Protein AF-A0A9C8GNF5-F1 (afdb_monomer_lite)

Secondary structure (DSSP, 8-state):
--HHHHHHTTS-SSHHHHHHHHHHHHHHHS-SSSHHHHHHHHHHHHHHTS---HHHHHHHHHHHHHHHHHHHHHHHHHHHHHHHHHHHHHHHHHHHHTT-HHHHHHHHHHHHHHHHHHT-HHHHHHHHHHHHHHHHHHT-HHHHHHHHHHHHHHHHHHHHHH-----

Sequence (167 aa):
MDALDAATDRLAGTERLWHVRRLAWLKGAYGQTEEAYTLLEEGLLAISEAPAPPGEAQQAAAQQAAAQQAAAQQAAAQQAAKIESSLRYELANLCVTRGDLDRALALLKESLQGSEQIGDIEGKAASLHQMAQVYLTRGELDRTLALYQESLQLKEQIGCTRWPIPT

Foldseek 3Di:
DDPVVVVLVPDDDDVNVVVVVVVVVVCVVDPDDDVVVVVVVVVVVVVVPDPDDVVVVVVVVVVVVVVVVVVVVVVVVLVVLLVQLVVLQVVLVVCVVVVVLVSSLVSLVSSLVSCVVSVNLLSNLSSLQVNLVSCVVVVVNVSSVVSNVVSVVSVVVVVVVPDDPDD

pLDDT: mean 73.42, std 18.39, range [39.56, 94.25]

Structure (mmCIF, N/CA/C/O backbone):
data_AF-A0A9C8GNF5-F1
#
_entry.id   AF-A0A9C8GNF5-F1
#
loop_
_atom_site.group_PDB
_atom_site.id
_atom_site.type_symbol
_atom_site.label_atom_id
_atom_site.label_alt_id
_atom_site.label_comp_id
_atom_site.label_asym_id
_atom_site.label_entity_id
_atom_site.label_seq_id
_atom_site.pdbx_PDB_ins_code
_atom_site.Cartn_x
_atom_site.Cartn_y
_atom_site.Cartn_z
_atom_site.occupancy
_atom_site.B_iso_or_equiv
_atom_site.auth_seq_id
_atom_site.auth_comp_id
_atom_site.auth_asym_id
_atom_site.auth_atom_id
_atom_site.pdbx_PDB_model_num
ATOM 1 N N . MET A 1 1 ? -61.495 16.704 51.163 1.00 40.09 1 MET A N 1
ATOM 2 C CA . MET A 1 1 ? -61.293 16.619 49.697 1.00 40.09 1 MET A CA 1
ATOM 3 C C . MET A 1 1 ? -60.068 17.456 49.444 1.00 40.09 1 MET A C 1
ATOM 5 O O . MET A 1 1 ? -60.150 18.677 49.356 1.00 40.09 1 MET A O 1
ATOM 9 N N . ASP A 1 2 ? -58.938 16.786 49.608 1.00 41.38 2 ASP A N 1
ATOM 10 C CA . ASP A 1 2 ? -57.741 17.373 50.190 1.00 41.38 2 ASP A CA 1
ATOM 11 C C . ASP A 1 2 ? -56.782 17.805 49.086 1.00 41.38 2 ASP A C 1
ATOM 13 O O . ASP A 1 2 ? -56.692 17.172 48.035 1.00 41.38 2 ASP A O 1
ATOM 17 N N . ALA A 1 3 ? -56.041 18.884 49.339 1.00 40.03 3 ALA A N 1
ATOM 18 C CA . ALA A 1 3 ? -55.082 19.489 48.411 1.00 40.03 3 ALA A CA 1
ATOM 19 C C . ALA A 1 3 ? -53.978 18.522 47.912 1.00 40.03 3 ALA A C 1
ATOM 21 O O . ALA A 1 3 ? -53.236 18.853 46.988 1.00 40.03 3 ALA A O 1
ATOM 22 N N . LEU A 1 4 ? -53.897 17.321 48.493 1.00 39.56 4 LEU A N 1
ATOM 23 C CA . LEU A 1 4 ? -52.951 16.256 48.175 1.00 39.56 4 LEU A CA 1
ATOM 24 C C . LEU A 1 4 ? -53.283 15.503 46.868 1.00 39.56 4 LEU A C 1
ATOM 26 O O . LEU A 1 4 ? -52.368 15.111 46.137 1.00 39.56 4 LEU A O 1
ATOM 30 N N . ASP A 1 5 ? -54.569 15.346 46.534 1.00 44.50 5 ASP A N 1
ATOM 31 C CA . ASP A 1 5 ? -54.996 14.619 45.323 1.00 44.50 5 ASP A CA 1
ATOM 32 C C . ASP A 1 5 ? -54.687 15.420 44.042 1.00 44.50 5 ASP A C 1
ATOM 34 O O . ASP A 1 5 ? -54.356 14.859 43.002 1.00 44.50 5 ASP A O 1
ATOM 38 N N . ALA A 1 6 ? -54.681 16.756 44.123 1.00 47.22 6 ALA A N 1
ATOM 39 C CA . ALA A 1 6 ? -54.372 17.626 42.985 1.00 47.22 6 ALA A CA 1
ATOM 40 C C . ALA A 1 6 ? -52.865 17.708 42.656 1.00 47.22 6 ALA A C 1
ATOM 42 O O . ALA A 1 6 ? -52.494 17.981 41.512 1.00 47.22 6 ALA A O 1
ATOM 43 N N . ALA A 1 7 ? -51.988 17.492 43.643 1.00 42.88 7 ALA A N 1
ATOM 44 C CA . ALA A 1 7 ? -50.535 17.568 43.462 1.00 42.88 7 ALA A CA 1
ATOM 45 C C . ALA A 1 7 ? -49.947 16.267 42.888 1.00 42.88 7 ALA A C 1
ATOM 47 O O . ALA A 1 7 ? -49.006 16.294 42.094 1.00 42.88 7 ALA A O 1
ATOM 48 N N . THR A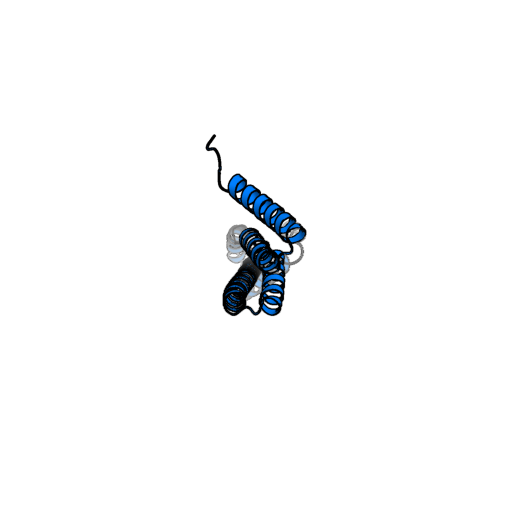 1 8 ? -50.539 15.126 43.240 1.00 46.28 8 THR A N 1
ATOM 49 C CA . THR A 1 8 ? -50.094 13.794 42.805 1.00 46.28 8 THR A CA 1
ATOM 50 C C . THR A 1 8 ? -50.496 13.476 41.363 1.00 46.28 8 THR A C 1
ATOM 52 O O . THR A 1 8 ? -49.792 12.731 40.669 1.00 46.28 8 THR A O 1
ATOM 55 N N . ASP A 1 9 ? -51.544 14.127 40.849 1.00 47.03 9 ASP A N 1
ATOM 56 C CA . ASP A 1 9 ? -52.001 13.921 39.477 1.00 47.03 9 ASP A CA 1
ATOM 57 C C . ASP A 1 9 ? -51.065 14.493 38.388 1.00 47.03 9 ASP A C 1
ATOM 59 O O . ASP A 1 9 ? -51.139 14.075 37.233 1.00 47.03 9 ASP A O 1
ATOM 63 N N . ARG A 1 10 ? -50.097 15.353 38.746 1.00 48.00 10 ARG A N 1
ATOM 64 C CA . ARG A 1 10 ? -49.129 15.951 37.797 1.00 48.00 10 ARG A CA 1
ATOM 65 C C . ARG A 1 10 ? -47.851 15.142 37.550 1.00 48.00 10 ARG A C 1
ATOM 67 O O . ARG A 1 10 ? -47.166 15.402 36.567 1.00 48.00 10 ARG A O 1
ATOM 74 N N . LEU A 1 11 ? -47.529 14.164 38.394 1.00 49.84 11 LEU A N 1
ATOM 75 C CA . LEU A 1 11 ? -46.301 13.362 38.279 1.00 49.84 11 LEU A CA 1
ATOM 76 C C . LEU A 1 11 ? -46.617 12.037 37.568 1.00 49.84 11 LEU A C 1
ATOM 78 O O . LEU A 1 11 ? -47.038 11.082 38.211 1.00 49.84 11 LEU A O 1
ATOM 82 N N . ALA A 1 12 ? -46.515 11.960 36.241 1.00 42.06 12 ALA A N 1
ATOM 83 C CA . ALA A 1 12 ? -46.913 10.764 35.487 1.00 42.06 12 ALA A CA 1
ATOM 84 C C . ALA A 1 12 ? -45.780 9.722 35.338 1.00 42.06 12 ALA A C 1
ATOM 86 O O . ALA A 1 12 ? -44.644 10.050 35.015 1.00 42.06 12 ALA A O 1
ATOM 87 N N . GLY A 1 13 ? -46.131 8.437 35.488 1.00 53.59 13 GLY A N 1
ATOM 88 C CA . GLY A 1 13 ? -45.398 7.295 34.919 1.00 53.59 13 GLY A CA 1
ATOM 89 C C . GLY A 1 13 ? -44.439 6.557 35.857 1.00 53.59 13 GLY A C 1
ATOM 90 O O . GLY A 1 13 ? -44.755 5.463 36.320 1.00 53.59 13 GLY A O 1
ATOM 91 N N . THR A 1 14 ? -43.259 7.119 36.122 1.00 49.16 14 THR A N 1
ATOM 92 C CA . THR A 1 14 ? -42.146 6.419 36.805 1.00 49.16 14 THR A CA 1
ATOM 93 C C . THR A 1 14 ? -41.861 6.965 38.199 1.00 49.16 14 THR A C 1
ATOM 95 O O . THR A 1 14 ? -41.650 6.190 39.135 1.00 49.16 14 THR A O 1
ATOM 98 N N . GLU A 1 15 ? -41.955 8.282 38.374 1.00 49.84 15 GLU A N 1
ATOM 99 C CA . GLU A 1 15 ? -41.764 8.935 39.671 1.00 49.84 15 GLU A CA 1
ATOM 100 C C . GLU A 1 15 ? -42.840 8.508 40.673 1.00 49.84 15 GLU A C 1
ATOM 102 O O . GLU A 1 15 ? -42.528 8.195 41.821 1.00 49.84 15 GLU A O 1
ATOM 107 N N . ARG A 1 16 ? -44.094 8.339 40.226 1.00 52.59 16 ARG A N 1
ATOM 108 C CA . ARG A 1 16 ? -45.183 7.794 41.059 1.00 52.59 16 ARG A CA 1
ATOM 109 C C . ARG A 1 16 ? -44.840 6.443 41.669 1.00 52.59 16 ARG A C 1
ATOM 111 O O . ARG A 1 16 ? -45.041 6.247 42.861 1.00 52.59 16 ARG A O 1
ATOM 118 N N . LEU A 1 17 ? -44.325 5.507 40.874 1.00 52.53 17 LEU A N 1
ATOM 119 C CA . LEU A 1 17 ? -44.000 4.164 41.358 1.00 52.53 17 LEU A CA 1
ATOM 120 C C . LEU A 1 17 ? -42.860 4.194 42.374 1.00 52.53 17 LEU A C 1
ATOM 122 O O . LEU A 1 17 ? -42.903 3.464 43.365 1.00 52.53 17 LEU A O 1
ATOM 126 N N . TRP A 1 18 ? -41.870 5.057 42.150 1.00 59.28 18 TRP A N 1
ATOM 127 C CA . TRP A 1 18 ? -40.774 5.258 43.086 1.00 59.28 18 TRP A CA 1
ATOM 128 C C . TRP A 1 18 ? -41.263 5.874 44.407 1.00 59.28 18 TRP A C 1
ATOM 130 O O . TRP A 1 18 ? -40.984 5.325 45.476 1.00 59.28 18 TRP A O 1
ATOM 140 N N . HIS A 1 19 ? -42.079 6.932 44.344 1.00 60.03 19 HIS A N 1
ATOM 141 C CA . HIS A 1 19 ? -42.662 7.576 45.523 1.00 60.03 19 HIS A CA 1
ATOM 142 C C . HIS A 1 19 ? -43.567 6.615 46.305 1.00 60.03 19 HIS A C 1
ATOM 144 O O . HIS A 1 19 ? -43.438 6.513 47.523 1.00 60.03 19 HIS A O 1
ATOM 150 N N . VAL A 1 20 ? -44.414 5.836 45.624 1.00 55.03 20 VAL A N 1
ATOM 151 C CA . VAL A 1 20 ? -45.309 4.844 46.249 1.00 55.03 20 VAL A CA 1
ATOM 152 C C . VAL A 1 20 ? -44.521 3.737 46.959 1.00 55.03 20 VAL A C 1
ATOM 154 O O . VAL A 1 20 ? -44.850 3.377 48.090 1.00 55.03 20 VAL A O 1
ATOM 157 N N . ARG A 1 21 ? -43.445 3.216 46.351 1.00 57.00 21 ARG A N 1
ATOM 158 C CA . ARG A 1 21 ? -42.585 2.198 46.985 1.00 57.00 21 ARG A CA 1
ATOM 159 C C . ARG A 1 21 ? -41.836 2.738 48.199 1.00 57.00 21 ARG A C 1
ATOM 161 O O . ARG A 1 21 ? -41.746 2.047 49.213 1.00 57.00 21 ARG A O 1
ATOM 168 N N . ARG A 1 22 ? -41.318 3.965 48.106 1.00 63.88 22 ARG A N 1
ATOM 169 C CA . ARG A 1 22 ? -40.599 4.627 49.201 1.00 63.88 22 ARG A CA 1
ATOM 170 C C . ARG A 1 22 ? -41.527 4.914 50.382 1.00 63.88 22 ARG A C 1
ATOM 172 O O . ARG A 1 22 ? -41.167 4.619 51.519 1.00 63.88 22 ARG A O 1
ATOM 179 N N . LEU A 1 23 ? -42.738 5.396 50.106 1.00 61.19 23 LEU A N 1
ATOM 180 C CA . LEU A 1 23 ? -43.784 5.607 51.107 1.00 61.19 23 LEU A CA 1
ATOM 181 C C . LEU A 1 23 ? -44.189 4.303 51.807 1.00 61.19 23 LEU A C 1
ATOM 183 O O . LEU A 1 23 ? -44.315 4.283 53.028 1.00 61.19 23 LEU A O 1
ATOM 187 N N . ALA A 1 24 ? -44.351 3.202 51.066 1.00 56.84 24 ALA A N 1
ATOM 188 C CA . ALA A 1 24 ? -44.698 1.901 51.641 1.00 56.84 24 ALA A CA 1
ATOM 189 C C . ALA A 1 24 ? -43.601 1.346 52.570 1.00 56.84 24 ALA A C 1
ATOM 191 O O . ALA A 1 24 ? -43.914 0.807 53.630 1.00 56.84 24 ALA A O 1
ATOM 192 N N . TRP A 1 25 ? -42.324 1.512 52.205 1.00 61.31 25 TRP A N 1
ATOM 193 C CA . TRP A 1 25 ? -41.192 1.110 53.046 1.00 61.31 25 TRP A CA 1
ATOM 194 C C . TRP A 1 25 ? -41.097 1.956 54.323 1.00 61.31 25 TRP A C 1
ATOM 196 O O . TRP A 1 25 ? -41.001 1.404 55.417 1.00 61.31 25 TRP A O 1
ATOM 206 N N . LEU A 1 26 ? -41.213 3.284 54.206 1.00 54.81 26 LEU A N 1
ATOM 207 C CA . LEU A 1 26 ? -41.158 4.199 55.353 1.00 54.81 26 LEU A CA 1
ATOM 208 C C . LEU A 1 26 ? -42.325 3.989 56.320 1.00 54.81 26 LEU A C 1
ATOM 210 O O . LEU A 1 26 ? -42.117 3.980 57.527 1.00 54.81 26 LEU A O 1
ATOM 214 N N . LYS A 1 27 ? -43.532 3.734 55.804 1.00 57.56 27 LYS A N 1
ATOM 215 C CA . LYS A 1 27 ? -44.716 3.425 56.619 1.00 57.56 27 LYS A CA 1
ATOM 216 C C . LYS A 1 27 ? -44.597 2.086 57.359 1.00 57.56 27 LYS A C 1
ATOM 218 O O . LYS A 1 27 ? -45.194 1.924 58.418 1.00 57.56 27 LYS A O 1
ATOM 223 N N . GLY A 1 28 ? -43.841 1.131 56.809 1.00 57.75 28 GLY A N 1
ATOM 224 C CA . GLY A 1 28 ? -43.501 -0.125 57.482 1.00 57.75 28 GLY A CA 1
ATOM 225 C C . GLY A 1 28 ? -42.383 0.021 58.521 1.00 57.75 28 GLY A C 1
ATOM 226 O O . GLY A 1 28 ? -42.382 -0.706 59.509 1.00 57.75 28 GLY A O 1
ATOM 227 N N . ALA A 1 29 ? -41.456 0.961 58.313 1.00 56.22 29 ALA A N 1
ATOM 228 C CA . ALA A 1 29 ? -40.339 1.227 59.220 1.00 56.22 29 ALA A CA 1
ATOM 229 C C . ALA A 1 29 ? -40.710 2.156 60.394 1.00 56.22 29 ALA A C 1
ATOM 231 O O . ALA A 1 29 ? -40.202 1.970 61.496 1.00 56.22 29 ALA A O 1
ATOM 232 N N . TYR A 1 30 ? -41.609 3.121 60.179 1.00 50.25 30 TYR A N 1
ATOM 233 C CA . TYR A 1 30 ? -42.015 4.127 61.162 1.00 50.25 30 TYR A CA 1
ATOM 234 C C . TYR A 1 30 ? -43.542 4.135 61.298 1.00 50.25 30 TYR A C 1
ATOM 236 O O . TYR A 1 30 ? -44.273 4.744 60.515 1.00 50.25 30 TYR A O 1
ATOM 244 N N . GLY A 1 31 ? -44.038 3.388 62.283 1.00 55.19 31 GLY A N 1
ATOM 245 C CA . GLY A 1 31 ? -45.459 3.308 62.599 1.00 55.19 31 GLY A CA 1
ATOM 246 C C . GLY A 1 31 ? -45.971 4.580 63.282 1.00 55.19 31 GLY A C 1
ATOM 247 O O . GLY A 1 31 ? -45.622 4.818 64.429 1.00 55.19 31 GLY A O 1
ATOM 248 N N . GLN A 1 32 ? -46.861 5.300 62.581 1.00 48.62 32 GLN A N 1
ATOM 249 C CA . GLN A 1 32 ? -47.721 6.422 63.032 1.00 48.62 32 GLN A CA 1
ATOM 250 C C . GLN A 1 32 ? -46.984 7.738 63.370 1.00 48.62 32 GLN A C 1
ATOM 252 O O . GLN A 1 32 ? -46.283 7.827 64.363 1.00 48.62 32 GLN A O 1
ATOM 257 N N . THR A 1 33 ? -46.945 8.712 62.449 1.00 56.72 33 THR A N 1
ATOM 258 C CA . THR A 1 33 ? -47.850 9.871 62.172 1.00 56.72 33 THR A CA 1
ATOM 259 C C . THR A 1 33 ? -47.263 11.188 62.697 1.00 56.72 33 THR A C 1
ATOM 261 O O . THR A 1 33 ? -46.694 11.213 63.777 1.00 56.72 33 THR A O 1
ATOM 264 N N . GLU A 1 34 ? -47.410 12.252 61.895 1.00 51.16 34 GLU A N 1
ATOM 265 C CA . GLU A 1 34 ? -46.829 13.613 61.989 1.00 51.16 34 GLU A CA 1
ATOM 266 C C . GLU A 1 34 ? -45.379 13.756 61.480 1.00 51.16 34 GLU A C 1
ATOM 268 O O . GLU A 1 34 ? -45.176 14.412 60.459 1.00 51.16 34 GLU A O 1
ATOM 273 N N . GLU A 1 35 ? -44.386 13.071 62.056 1.00 51.34 35 GLU A N 1
ATOM 274 C CA . GLU A 1 35 ? -42.967 13.210 61.636 1.00 51.34 35 GLU A CA 1
ATOM 275 C C . GLU A 1 35 ? -42.681 12.702 60.208 1.00 51.34 35 GLU A C 1
ATOM 277 O O . GLU A 1 35 ? -41.706 13.083 59.563 1.00 51.34 35 GLU A O 1
ATOM 282 N N . ALA A 1 36 ? -43.559 11.851 59.676 1.00 49.44 36 ALA A N 1
ATOM 283 C CA . ALA A 1 36 ? -43.424 11.303 58.331 1.00 49.44 36 ALA A CA 1
ATOM 284 C C . ALA A 1 36 ? -43.682 12.344 57.227 1.00 49.44 36 ALA A C 1
ATOM 286 O O . ALA A 1 36 ? -43.124 12.209 56.139 1.00 49.44 36 ALA A O 1
ATOM 287 N N . TYR A 1 37 ? -44.522 13.357 57.483 1.00 49.66 37 TYR A N 1
ATOM 288 C CA . TYR A 1 37 ? -44.893 14.367 56.485 1.00 49.66 37 TYR A CA 1
ATOM 289 C C . TYR A 1 37 ? -43.826 15.460 56.335 1.00 49.66 37 TYR A C 1
ATOM 291 O O . TYR A 1 37 ? -43.537 15.877 55.217 1.00 49.66 37 TYR A O 1
ATOM 299 N N . THR A 1 38 ? -43.168 15.853 57.426 1.00 53.03 38 THR A N 1
ATOM 300 C CA . THR A 1 38 ? -42.054 16.816 57.396 1.00 53.03 38 THR A CA 1
ATOM 301 C C . THR A 1 38 ? -40.811 16.219 56.733 1.00 53.03 38 THR A C 1
ATOM 303 O O . THR A 1 38 ? -40.219 16.837 55.852 1.00 53.03 38 THR A O 1
ATOM 306 N N . LEU A 1 39 ? -40.486 14.957 57.037 1.00 53.25 39 LEU A N 1
ATOM 307 C CA . LEU A 1 39 ? -39.429 14.208 56.343 1.00 53.25 39 LEU A CA 1
ATOM 308 C C . LEU A 1 39 ? -39.764 13.917 54.867 1.00 53.25 39 LEU A C 1
ATOM 310 O O . LEU A 1 39 ? -38.864 13.674 54.060 1.00 53.25 39 LEU A O 1
ATOM 314 N N . LEU A 1 40 ? -41.048 13.938 54.493 1.00 50.16 40 LEU A N 1
ATOM 315 C CA . LEU A 1 40 ? -41.501 13.852 53.101 1.00 50.16 40 LEU A CA 1
ATOM 316 C C . LEU A 1 40 ? -41.227 15.146 52.329 1.00 50.16 40 LEU A C 1
ATOM 318 O O . LEU A 1 40 ? -40.763 15.062 51.194 1.00 50.16 40 LEU A O 1
ATOM 322 N N . GLU A 1 41 ? -41.471 16.313 52.931 1.00 53.62 41 GLU A N 1
ATOM 323 C CA . GLU A 1 41 ? -41.174 17.623 52.332 1.00 53.62 41 GLU A CA 1
ATOM 324 C C . GLU A 1 41 ? -39.662 17.872 52.223 1.00 53.62 41 GLU A C 1
ATOM 326 O O . GLU A 1 41 ? -39.177 18.244 51.152 1.00 53.62 41 GLU A O 1
ATOM 331 N N . GLU A 1 42 ? -38.895 17.561 53.274 1.00 53.66 42 GLU A N 1
ATOM 332 C CA . GLU A 1 42 ? -37.425 17.604 53.236 1.00 53.66 42 GLU A CA 1
ATOM 333 C C . GLU A 1 42 ? -36.851 16.574 52.246 1.00 53.66 42 GLU A C 1
ATOM 335 O O . GLU A 1 42 ? -35.894 16.845 51.519 1.00 53.66 42 GLU A O 1
ATOM 340 N N . GLY A 1 43 ? -37.480 15.399 52.150 1.00 55.19 43 GLY A N 1
ATOM 341 C CA . GLY A 1 43 ? -37.117 14.362 51.192 1.00 55.19 43 GLY A CA 1
ATOM 342 C C . GLY A 1 43 ? -37.378 14.756 49.737 1.00 55.19 43 GLY A C 1
ATOM 343 O O . GLY A 1 43 ? -36.554 14.438 48.887 1.00 55.19 43 GLY A O 1
ATOM 344 N N . LEU A 1 44 ? -38.487 15.447 49.443 1.00 51.34 44 LEU A N 1
ATOM 345 C CA . LEU A 1 44 ? -38.861 15.934 48.105 1.00 51.34 44 LEU A CA 1
ATOM 346 C C . LEU A 1 44 ? -37.884 16.987 47.563 1.00 51.34 44 LEU A C 1
ATOM 348 O O . LEU A 1 44 ? -37.537 16.931 46.384 1.00 51.34 44 LEU A O 1
ATOM 352 N N . LEU A 1 45 ? -37.383 17.880 48.421 1.00 48.44 45 LEU A N 1
ATOM 353 C CA . LEU A 1 45 ? -36.341 18.855 48.072 1.00 48.44 45 LEU A CA 1
ATOM 354 C C . LEU A 1 45 ? -34.982 18.195 47.786 1.00 48.44 45 LEU A C 1
ATOM 356 O O . LEU A 1 45 ? -34.283 18.610 46.871 1.00 48.44 45 LEU A O 1
ATOM 360 N N . ALA A 1 46 ? -34.633 17.118 48.493 1.00 48.12 46 ALA A N 1
ATOM 361 C CA . ALA A 1 46 ? -33.403 16.363 48.228 1.00 48.12 46 ALA A CA 1
ATOM 362 C C . ALA A 1 46 ? -33.461 15.510 46.939 1.00 48.12 46 ALA A C 1
ATOM 364 O O . ALA A 1 46 ? -32.432 15.042 46.453 1.00 48.12 46 ALA A O 1
ATOM 365 N N . ILE A 1 47 ? -34.658 15.275 46.386 1.00 48.00 47 ILE A N 1
ATOM 366 C CA . ILE A 1 47 ? -34.866 14.490 45.158 1.00 48.00 47 ILE A CA 1
ATOM 367 C C . ILE A 1 47 ? -34.774 15.366 43.904 1.00 48.00 47 ILE A C 1
ATOM 369 O O . ILE A 1 47 ? -34.306 14.876 42.880 1.00 48.00 47 ILE A O 1
ATOM 373 N N . SER A 1 48 ? -35.148 16.650 43.966 1.00 50.34 48 SER A N 1
ATOM 374 C CA . SER A 1 48 ? -34.998 17.565 42.820 1.00 50.34 48 SER A CA 1
ATOM 375 C C . SER A 1 48 ? -33.533 17.868 42.476 1.00 50.34 48 SER A C 1
ATOM 377 O O . SER A 1 48 ? -33.247 18.293 41.358 1.00 50.34 48 SER A O 1
ATOM 379 N N . GLU A 1 49 ? -32.607 17.602 43.403 1.00 48.84 49 GLU A N 1
ATOM 380 C CA . GLU A 1 49 ? -31.154 17.703 43.211 1.00 48.84 49 GLU A CA 1
ATOM 381 C C . GLU A 1 49 ? -30.465 16.344 42.978 1.00 48.84 49 GLU A C 1
ATOM 383 O O . GLU A 1 49 ? -29.245 16.286 42.807 1.00 48.84 49 GLU A O 1
ATOM 388 N N . ALA A 1 50 ? -31.208 15.231 42.951 1.00 45.44 50 ALA A N 1
ATOM 389 C CA . ALA A 1 50 ? -30.609 13.919 42.737 1.00 45.44 50 ALA A CA 1
ATOM 390 C C . ALA A 1 50 ? -30.134 13.776 41.273 1.00 45.44 50 ALA A C 1
ATOM 392 O O . ALA A 1 50 ? -30.941 13.928 40.351 1.00 45.44 50 ALA A O 1
ATOM 393 N N . PRO A 1 51 ? -28.848 13.459 41.020 1.00 50.22 51 PRO A N 1
ATOM 394 C CA . PRO A 1 51 ? -28.359 13.249 39.663 1.00 50.22 51 PRO A CA 1
ATOM 395 C C . PRO A 1 51 ? -29.107 12.072 39.018 1.00 50.22 51 PRO A C 1
ATOM 397 O O . PRO A 1 51 ? -29.338 11.048 39.664 1.00 50.22 51 PRO A O 1
ATOM 400 N N . ALA A 1 52 ? -29.493 12.247 37.749 1.00 50.34 52 ALA A N 1
ATOM 401 C CA . ALA A 1 52 ? -30.237 11.294 36.922 1.00 50.34 52 ALA A CA 1
ATOM 402 C C . ALA A 1 52 ? -29.774 9.828 37.106 1.00 50.34 52 ALA A C 1
ATOM 404 O O . ALA A 1 52 ? -28.585 9.580 37.336 1.00 50.34 52 ALA A O 1
ATOM 405 N N . PRO A 1 53 ? -30.689 8.839 37.006 1.00 54.97 53 PRO A N 1
ATOM 406 C CA . PRO A 1 53 ? -30.410 7.455 37.370 1.00 54.97 53 PRO A CA 1
ATOM 407 C C . PRO A 1 53 ? -29.168 6.915 36.640 1.00 54.97 53 PRO A C 1
ATOM 409 O O . PRO A 1 53 ? -29.022 7.120 35.432 1.00 54.97 53 PRO A O 1
ATOM 412 N N . PRO A 1 54 ? -28.293 6.161 37.335 1.00 55.84 54 PRO A N 1
ATOM 413 C CA . PRO A 1 54 ? -26.993 5.730 36.818 1.00 55.84 54 PRO A CA 1
ATOM 414 C C . PRO A 1 54 ? -27.070 4.907 35.526 1.00 55.84 54 PRO A C 1
ATOM 416 O O . PRO A 1 54 ? -26.058 4.766 34.856 1.00 55.84 54 PRO A O 1
ATOM 419 N N . GLY A 1 55 ? -28.244 4.401 35.138 1.00 59.16 55 GLY A N 1
ATOM 420 C CA . GLY A 1 55 ? -28.446 3.640 33.907 1.00 59.16 55 GLY A CA 1
ATOM 421 C C . GLY A 1 55 ? -28.150 4.427 32.629 1.00 59.16 55 GLY A C 1
ATOM 422 O O . GLY A 1 55 ? -27.469 3.895 31.765 1.00 59.16 55 GLY A O 1
ATOM 423 N N . GLU A 1 56 ? -28.578 5.686 32.505 1.00 55.50 56 GLU A N 1
ATOM 424 C CA . GLU A 1 56 ? -28.350 6.471 31.276 1.00 55.50 56 GLU A CA 1
ATOM 425 C C . GLU A 1 56 ? -26.899 6.951 31.173 1.00 55.50 56 GLU A C 1
ATOM 427 O O . GLU A 1 56 ? -26.291 6.861 30.109 1.00 55.50 56 GLU A O 1
ATOM 432 N N . ALA A 1 57 ? -26.298 7.367 32.293 1.00 57.41 57 ALA A N 1
ATOM 433 C CA . ALA A 1 57 ? -24.886 7.744 32.352 1.00 57.41 57 ALA A CA 1
ATOM 434 C C . ALA A 1 57 ? -23.951 6.537 32.152 1.00 57.41 57 ALA A C 1
ATOM 436 O O . ALA A 1 57 ? -22.946 6.648 31.454 1.00 57.41 57 ALA A O 1
ATOM 437 N N . GLN A 1 58 ? -24.286 5.365 32.707 1.00 63.47 58 GLN A N 1
ATOM 438 C CA . GLN A 1 58 ? -23.539 4.123 32.475 1.00 63.47 58 GLN A CA 1
ATOM 439 C C . GLN A 1 58 ? -23.732 3.601 31.052 1.00 63.47 58 GLN A C 1
ATOM 441 O O . GLN A 1 58 ? -22.774 3.114 30.462 1.00 63.47 58 GLN A O 1
ATOM 446 N N . GLN A 1 59 ? -24.931 3.721 30.474 1.00 63.72 59 GLN A N 1
ATOM 447 C CA . GLN A 1 59 ? -25.179 3.367 29.076 1.00 63.72 59 GLN A CA 1
ATOM 448 C C . GLN A 1 59 ? -24.444 4.314 28.126 1.00 63.72 59 GLN A C 1
ATOM 450 O O . GLN A 1 59 ? -23.806 3.835 27.194 1.00 63.72 59 GLN A O 1
ATOM 455 N N . ALA A 1 60 ? -24.448 5.623 28.382 1.00 66.25 60 ALA A N 1
ATOM 456 C CA . ALA A 1 60 ? -23.684 6.595 27.608 1.00 66.25 60 ALA A CA 1
ATOM 457 C C . ALA A 1 60 ? -22.171 6.354 27.734 1.00 66.25 60 ALA A C 1
ATOM 459 O O . ALA A 1 60 ? -21.472 6.343 26.725 1.00 66.25 60 ALA A O 1
ATOM 460 N N . ALA A 1 61 ? -21.662 6.077 28.940 1.00 71.94 61 ALA A N 1
ATOM 461 C CA . ALA A 1 61 ? -20.257 5.731 29.153 1.00 71.94 61 ALA A CA 1
ATOM 462 C C . ALA A 1 61 ? -19.875 4.399 28.483 1.00 71.94 61 ALA A C 1
ATOM 464 O O . ALA A 1 61 ? -18.807 4.298 27.886 1.00 71.94 61 ALA A O 1
ATOM 465 N N . ALA A 1 62 ? -20.752 3.391 28.517 1.00 72.56 62 ALA A N 1
ATOM 466 C CA . ALA A 1 62 ? -20.541 2.114 27.838 1.00 72.56 62 ALA A CA 1
ATOM 467 C C . ALA A 1 62 ? -20.580 2.264 26.308 1.00 72.56 62 ALA A C 1
ATOM 469 O O . ALA A 1 62 ? -19.747 1.683 25.616 1.00 72.56 62 ALA A O 1
ATOM 470 N N . GLN A 1 63 ? -21.495 3.080 25.777 1.00 74.88 63 GLN A N 1
ATOM 471 C CA . GLN A 1 63 ? -21.561 3.417 24.352 1.00 74.88 63 GLN A CA 1
ATOM 472 C C . GLN A 1 63 ? -20.323 4.201 23.907 1.00 74.88 63 GLN A C 1
ATOM 474 O O . GLN A 1 63 ? -19.748 3.893 22.867 1.00 74.88 63 GLN A O 1
ATOM 479 N N . GLN A 1 64 ? -19.866 5.167 24.708 1.00 77.12 64 GLN A N 1
ATOM 480 C CA . GLN A 1 64 ? -18.636 5.916 24.449 1.00 77.12 64 GLN A CA 1
ATOM 481 C C . GLN A 1 64 ? -17.397 5.016 24.510 1.00 77.12 64 GLN A C 1
ATOM 483 O O . GLN A 1 64 ? -16.556 5.094 23.620 1.00 77.12 64 GLN A O 1
ATOM 488 N N . ALA A 1 65 ? -17.296 4.119 25.493 1.00 77.25 65 ALA A N 1
ATOM 489 C CA . ALA A 1 65 ? -16.199 3.158 25.589 1.00 77.25 65 ALA A CA 1
ATOM 490 C C . ALA A 1 65 ? -16.194 2.177 24.406 1.00 77.25 65 ALA A C 1
ATOM 492 O O . ALA A 1 65 ? -15.139 1.920 23.832 1.00 77.25 65 ALA A O 1
ATOM 493 N N . ALA A 1 66 ? -17.361 1.679 23.986 1.00 78.75 66 ALA A N 1
ATOM 494 C CA . ALA A 1 66 ? -17.487 0.832 22.801 1.00 78.75 66 ALA A CA 1
ATOM 495 C C . ALA A 1 66 ? -17.114 1.586 21.513 1.00 78.75 66 ALA A C 1
ATOM 497 O O . ALA A 1 66 ? -16.410 1.039 20.666 1.00 78.75 66 ALA A O 1
ATOM 498 N N . ALA A 1 67 ? -17.514 2.855 21.381 1.00 76.00 67 ALA A N 1
ATOM 499 C CA . ALA A 1 67 ? -17.135 3.702 20.251 1.00 76.00 67 ALA A CA 1
ATOM 500 C C . ALA A 1 67 ? -15.622 3.978 20.220 1.00 76.00 67 ALA A C 1
ATOM 502 O O . ALA A 1 67 ? -15.004 3.888 19.162 1.00 76.00 67 ALA A O 1
ATOM 503 N N . GLN A 1 68 ? -15.005 4.245 21.375 1.00 80.06 68 GLN A N 1
ATOM 504 C CA . GLN A 1 68 ? -13.554 4.415 21.501 1.00 80.06 68 GLN A CA 1
ATOM 505 C C . GLN A 1 68 ? -12.799 3.121 21.177 1.00 80.06 68 GLN A C 1
ATOM 507 O O . GLN A 1 68 ? -11.789 3.160 20.478 1.00 80.06 68 GLN A O 1
ATOM 512 N N . GLN A 1 69 ? -13.297 1.968 21.630 1.00 79.75 69 GLN A N 1
ATOM 513 C CA . GLN A 1 69 ? -12.722 0.663 21.301 1.00 79.75 69 GLN A CA 1
ATOM 514 C C . GLN A 1 69 ? -12.846 0.346 19.806 1.00 79.75 69 GLN A C 1
ATOM 516 O O . GLN A 1 69 ? -11.872 -0.100 19.202 1.00 79.75 69 GLN A O 1
ATOM 521 N N . ALA A 1 70 ? -13.995 0.625 19.186 1.00 78.50 70 ALA A N 1
ATOM 522 C CA . ALA A 1 70 ? -14.186 0.458 17.748 1.00 78.50 70 ALA A CA 1
ATOM 523 C C . ALA A 1 70 ? -13.262 1.385 16.942 1.00 78.50 70 ALA A C 1
ATOM 525 O O . ALA A 1 70 ? -12.627 0.938 15.989 1.00 78.50 70 ALA A O 1
ATOM 526 N N . ALA A 1 71 ? -13.111 2.647 17.358 1.00 80.19 71 ALA A N 1
ATOM 527 C CA . ALA A 1 71 ? -12.173 3.583 16.742 1.00 80.19 71 ALA A CA 1
ATOM 528 C C . ALA A 1 71 ? -10.714 3.116 16.890 1.00 80.19 71 ALA A C 1
ATOM 530 O O . ALA A 1 71 ? -9.948 3.178 15.931 1.00 80.19 71 ALA A O 1
ATOM 531 N N . ALA A 1 72 ? -10.333 2.579 18.054 1.00 78.81 72 ALA A N 1
ATOM 532 C CA . ALA A 1 72 ? -9.003 2.014 18.274 1.00 78.81 72 ALA A CA 1
ATOM 533 C C . ALA A 1 72 ? -8.743 0.778 17.394 1.00 78.81 72 ALA A C 1
ATOM 535 O O . ALA A 1 72 ? -7.655 0.640 16.837 1.00 78.81 72 ALA A O 1
ATOM 536 N N . GLN A 1 73 ? -9.739 -0.097 17.216 1.00 81.12 73 GLN A N 1
ATOM 537 C CA . GLN A 1 73 ? -9.650 -1.247 16.310 1.00 81.12 73 GLN A CA 1
ATOM 538 C C . GLN A 1 73 ? -9.537 -0.815 14.844 1.00 81.12 73 GLN A C 1
ATOM 540 O O . GLN A 1 73 ? -8.734 -1.378 14.103 1.00 81.12 73 GLN A O 1
ATOM 545 N N . GLN A 1 74 ? -10.289 0.207 14.429 1.00 80.06 74 GLN A N 1
ATOM 546 C CA . GLN A 1 74 ? -10.199 0.775 13.082 1.00 80.06 74 GLN A CA 1
ATOM 547 C C . GLN A 1 74 ? -8.835 1.427 12.829 1.00 80.06 74 GLN A C 1
ATOM 549 O O . GLN A 1 74 ? -8.226 1.171 11.794 1.00 80.06 74 GLN A O 1
ATOM 554 N N . ALA A 1 75 ? -8.311 2.196 13.786 1.00 81.62 75 ALA A N 1
ATOM 555 C CA . ALA A 1 75 ? -6.973 2.780 13.697 1.00 81.62 75 ALA A CA 1
ATOM 556 C C . ALA A 1 75 ? -5.880 1.698 13.638 1.00 81.62 75 ALA A C 1
ATOM 558 O O . ALA A 1 75 ? -4.952 1.793 12.836 1.00 81.62 75 ALA A O 1
ATOM 559 N N . ALA A 1 76 ? -6.010 0.628 14.429 1.00 79.88 76 ALA A N 1
ATOM 560 C CA . ALA A 1 76 ? -5.100 -0.513 14.367 1.00 79.88 76 ALA A CA 1
ATOM 561 C C . ALA A 1 76 ? -5.170 -1.235 13.009 1.00 79.88 76 ALA A C 1
ATOM 563 O O . ALA A 1 76 ? -4.131 -1.601 12.461 1.00 79.88 76 ALA A O 1
ATOM 564 N N . ALA A 1 77 ? -6.367 -1.394 12.436 1.00 80.25 77 ALA A N 1
ATOM 565 C CA . ALA A 1 77 ? -6.552 -1.982 11.111 1.00 80.25 77 ALA A CA 1
ATOM 566 C C . ALA A 1 77 ? -5.936 -1.112 10.000 1.00 80.25 77 ALA A C 1
ATOM 568 O O . ALA A 1 77 ? -5.246 -1.637 9.128 1.00 80.25 77 ALA A O 1
ATOM 569 N N . GLN A 1 78 ? -6.111 0.213 10.063 1.00 81.06 78 GLN A N 1
ATOM 570 C CA . GLN A 1 78 ? -5.470 1.155 9.136 1.00 81.06 78 GLN A CA 1
ATOM 571 C C . GLN A 1 78 ? -3.944 1.099 9.241 1.00 81.06 78 GLN A C 1
ATOM 573 O O . GLN A 1 78 ? -3.254 1.052 8.223 1.00 81.06 78 GLN A O 1
ATOM 578 N N . GLN A 1 79 ? -3.406 1.039 10.461 1.00 82.31 79 GLN A N 1
ATOM 579 C CA . GLN A 1 79 ? -1.967 0.931 10.680 1.00 82.31 79 GLN A CA 1
ATOM 580 C C . GLN A 1 79 ? -1.406 -0.399 10.161 1.00 82.31 79 GLN A C 1
ATOM 582 O O . GLN A 1 79 ? -0.342 -0.416 9.545 1.00 82.31 79 GLN A O 1
ATOM 587 N N . ALA A 1 80 ? -2.119 -1.509 10.369 1.00 83.12 80 ALA A N 1
ATOM 588 C CA . ALA A 1 80 ? -1.731 -2.811 9.838 1.00 83.12 80 ALA A CA 1
ATOM 589 C C . ALA A 1 80 ? -1.704 -2.807 8.301 1.00 83.12 80 ALA A C 1
ATOM 591 O O . ALA A 1 80 ? -0.710 -3.229 7.7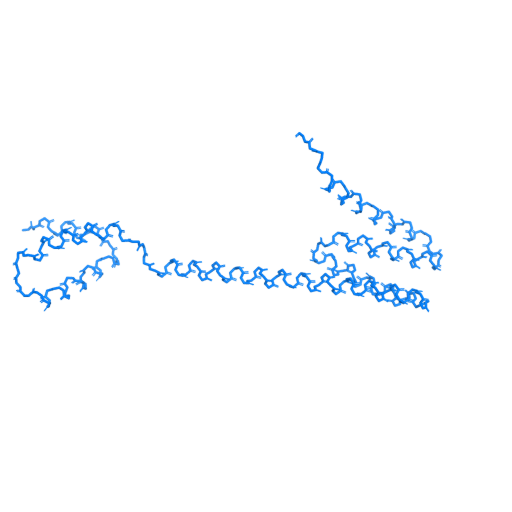13 1.00 83.12 80 ALA A O 1
ATOM 592 N N . ALA A 1 81 ? -2.738 -2.256 7.659 1.00 82.62 81 ALA A N 1
ATOM 593 C CA . ALA A 1 81 ? -2.796 -2.109 6.205 1.00 82.62 81 ALA A CA 1
ATOM 594 C C . ALA A 1 81 ? -1.676 -1.200 5.662 1.00 82.62 81 ALA A C 1
ATOM 596 O O . ALA A 1 81 ? -1.068 -1.510 4.635 1.00 82.62 81 ALA A O 1
ATOM 597 N N . LYS A 1 82 ? -1.327 -0.127 6.387 1.00 87.88 82 LYS A N 1
ATOM 598 C CA . LYS A 1 82 ? -0.184 0.734 6.050 1.00 87.88 82 LYS A CA 1
ATOM 599 C C . LYS A 1 82 ? 1.138 -0.035 6.076 1.00 87.88 82 LYS A C 1
ATOM 601 O O . LYS A 1 82 ? 1.909 0.028 5.121 1.00 87.88 82 LYS A O 1
ATOM 606 N N . ILE A 1 83 ? 1.387 -0.793 7.146 1.00 87.69 83 ILE A N 1
ATOM 607 C CA . ILE A 1 83 ? 2.596 -1.621 7.280 1.00 87.69 83 ILE A CA 1
ATOM 608 C C . ILE A 1 83 ? 2.658 -2.668 6.162 1.00 87.69 83 ILE A C 1
ATOM 610 O O . ILE A 1 83 ? 3.720 -2.885 5.582 1.00 87.69 83 ILE A O 1
ATOM 614 N N . GLU A 1 84 ? 1.530 -3.295 5.832 1.00 87.69 84 GLU A N 1
ATOM 615 C CA . GLU A 1 84 ? 1.443 -4.297 4.772 1.00 87.69 84 GLU A CA 1
ATOM 616 C C . GLU A 1 84 ? 1.788 -3.703 3.395 1.00 87.69 84 GLU A C 1
ATOM 618 O O . GLU A 1 84 ? 2.564 -4.291 2.640 1.00 87.69 84 GLU A O 1
ATOM 623 N N . SER A 1 85 ? 1.276 -2.507 3.086 1.00 87.88 85 SER A N 1
ATOM 624 C CA . SER A 1 85 ? 1.626 -1.759 1.873 1.00 87.88 85 SER A CA 1
ATOM 625 C C . SER A 1 85 ? 3.119 -1.419 1.822 1.00 87.88 85 SER A C 1
ATOM 627 O O . SER A 1 85 ? 3.774 -1.734 0.827 1.00 87.88 85 SER A O 1
ATOM 629 N N . SER A 1 86 ? 3.700 -0.874 2.896 1.00 89.06 86 SER A N 1
ATOM 630 C CA . SER A 1 86 ? 5.145 -0.598 2.949 1.00 89.06 86 SER A CA 1
ATOM 631 C C . SER A 1 86 ? 5.992 -1.863 2.796 1.00 89.06 86 SER A C 1
ATOM 633 O O . SER A 1 86 ? 6.996 -1.851 2.089 1.00 89.06 86 SER A O 1
ATOM 635 N N . LEU A 1 87 ? 5.588 -2.981 3.400 1.00 90.88 87 LEU A N 1
ATOM 636 C CA . LEU A 1 87 ? 6.313 -4.242 3.262 1.00 90.88 87 LEU A CA 1
ATOM 637 C C . LEU A 1 87 ? 6.286 -4.751 1.815 1.00 90.88 87 LEU A C 1
ATOM 639 O O . LEU A 1 87 ? 7.318 -5.168 1.288 1.00 90.88 87 LEU A O 1
ATOM 643 N N . ARG A 1 88 ? 5.121 -4.698 1.158 1.00 91.12 88 ARG A N 1
ATOM 644 C CA . ARG A 1 88 ? 4.987 -5.055 -0.262 1.00 91.12 88 ARG A CA 1
ATOM 645 C C . ARG A 1 88 ? 5.854 -4.169 -1.150 1.00 91.12 88 ARG A C 1
ATOM 647 O O . ARG A 1 88 ? 6.493 -4.683 -2.066 1.00 91.12 88 ARG A O 1
ATOM 654 N N . TYR A 1 89 ? 5.908 -2.872 -0.862 1.00 89.88 89 TYR A N 1
ATOM 655 C CA . TYR A 1 89 ? 6.775 -1.923 -1.554 1.00 89.88 89 TYR A CA 1
ATOM 656 C C . TYR A 1 89 ? 8.256 -2.317 -1.446 1.00 89.88 89 TYR A C 1
ATOM 658 O O . TYR A 1 89 ? 8.949 -2.400 -2.460 1.00 89.88 89 TYR A O 1
ATOM 666 N N . GLU A 1 90 ? 8.735 -2.657 -0.249 1.00 91.19 90 GLU A N 1
ATOM 667 C CA . GLU A 1 90 ? 10.128 -3.086 -0.080 1.00 91.19 90 GLU A CA 1
ATOM 668 C C . GLU A 1 90 ? 10.421 -4.431 -0.753 1.00 91.19 90 GLU A C 1
ATOM 670 O O . GLU A 1 90 ? 11.465 -4.613 -1.384 1.00 91.19 90 GLU A O 1
ATOM 675 N N . LEU A 1 91 ? 9.476 -5.374 -0.702 1.00 91.69 91 LEU A N 1
ATOM 676 C CA . LEU A 1 91 ? 9.591 -6.629 -1.446 1.00 91.69 91 LEU A CA 1
ATOM 677 C C . LEU A 1 91 ? 9.642 -6.395 -2.959 1.00 91.69 91 LEU A C 1
ATOM 679 O O . LEU A 1 91 ? 10.386 -7.089 -3.656 1.00 91.69 91 LEU A O 1
ATOM 683 N N . ALA A 1 92 ? 8.896 -5.418 -3.472 1.00 90.44 92 ALA A N 1
ATOM 684 C CA . ALA A 1 92 ? 8.965 -5.047 -4.875 1.00 90.44 92 ALA A CA 1
ATOM 685 C C . ALA A 1 92 ? 10.349 -4.501 -5.243 1.00 90.44 92 ALA A C 1
ATOM 687 O O . ALA A 1 92 ? 10.916 -4.963 -6.230 1.00 90.44 92 ALA A O 1
ATOM 688 N N . ASN A 1 93 ? 10.943 -3.621 -4.427 1.00 90.12 93 ASN A N 1
ATOM 689 C CA . ASN A 1 93 ? 12.309 -3.118 -4.642 1.00 90.12 93 ASN A CA 1
ATOM 690 C C . ASN A 1 93 ? 13.329 -4.267 -4.725 1.00 90.12 93 ASN A C 1
ATOM 692 O O . ASN A 1 93 ? 14.195 -4.301 -5.605 1.00 90.12 93 ASN A O 1
ATOM 696 N N . LEU A 1 94 ? 13.191 -5.268 -3.853 1.00 92.25 94 LEU A N 1
ATOM 697 C CA . LEU A 1 94 ? 14.019 -6.474 -3.903 1.00 92.25 94 LEU A CA 1
ATOM 698 C C . LEU A 1 94 ? 13.784 -7.298 -5.180 1.00 92.25 94 LEU A C 1
ATOM 700 O O . LEU A 1 94 ? 14.732 -7.849 -5.735 1.00 92.25 94 LEU A O 1
ATOM 704 N N . CYS A 1 95 ? 12.552 -7.375 -5.686 1.00 90.25 95 CYS A N 1
ATOM 705 C CA . CYS A 1 95 ? 12.271 -8.043 -6.961 1.00 90.25 95 CYS A CA 1
ATOM 706 C C . CYS A 1 95 ? 12.889 -7.288 -8.148 1.00 90.25 95 CYS A C 1
ATOM 708 O O . CYS A 1 95 ? 13.481 -7.923 -9.019 1.00 90.25 95 CYS A O 1
ATOM 710 N N . VAL A 1 96 ? 12.850 -5.948 -8.142 1.00 88.81 96 VAL A N 1
ATOM 711 C CA . VAL A 1 96 ? 13.496 -5.107 -9.167 1.00 88.81 96 VAL A CA 1
ATOM 712 C C . VAL A 1 96 ? 15.001 -5.344 -9.209 1.00 88.81 96 VAL A C 1
ATOM 714 O O . VAL A 1 96 ? 15.551 -5.586 -10.280 1.00 88.81 96 VAL A O 1
ATOM 717 N N . THR A 1 97 ? 15.670 -5.350 -8.052 1.00 89.31 97 THR A N 1
ATOM 718 C CA . THR A 1 97 ? 17.123 -5.610 -7.984 1.00 89.31 97 THR A CA 1
ATOM 719 C C . THR A 1 97 ? 17.504 -7.019 -8.443 1.00 89.31 97 THR A C 1
ATOM 721 O O . THR A 1 97 ? 18.604 -7.225 -8.948 1.00 89.31 97 THR A O 1
ATOM 724 N N . ARG A 1 98 ? 16.588 -7.986 -8.319 1.00 88.81 98 ARG A N 1
ATOM 725 C CA . ARG A 1 98 ? 16.745 -9.352 -8.843 1.00 88.81 98 ARG A CA 1
ATOM 726 C C . ARG A 1 98 ? 16.374 -9.497 -10.323 1.00 88.81 98 ARG A C 1
ATOM 728 O O . ARG A 1 98 ? 16.596 -10.567 -10.881 1.00 88.81 98 ARG A O 1
ATOM 735 N N . GLY A 1 99 ? 15.820 -8.459 -10.950 1.00 87.50 99 GLY A N 1
ATOM 736 C CA . GLY A 1 99 ? 15.362 -8.477 -12.342 1.00 87.50 99 GLY A CA 1
ATOM 737 C C . GLY A 1 99 ? 13.980 -9.103 -12.559 1.00 87.50 99 GLY A C 1
ATOM 738 O O . GLY A 1 99 ? 13.539 -9.210 -13.700 1.00 87.50 99 GLY A O 1
ATOM 739 N N . ASP A 1 100 ? 13.265 -9.482 -11.495 1.00 92.94 100 ASP A N 1
ATOM 740 C CA . ASP A 1 100 ? 11.901 -10.020 -11.579 1.00 92.94 100 ASP A CA 1
ATOM 741 C C . ASP A 1 100 ? 10.881 -8.870 -11.633 1.00 92.94 100 ASP A C 1
ATOM 743 O O . ASP A 1 100 ? 10.206 -8.519 -10.659 1.00 92.94 100 ASP A O 1
ATOM 747 N N . LEU A 1 101 ? 10.841 -8.213 -12.794 1.00 90.38 101 LEU A N 1
ATOM 748 C CA . LEU A 1 101 ? 10.072 -6.988 -13.003 1.00 90.38 101 LEU A CA 1
ATOM 749 C C . LEU A 1 101 ? 8.552 -7.232 -12.992 1.00 90.38 101 LEU A C 1
ATOM 751 O O . LEU A 1 101 ? 7.804 -6.357 -12.563 1.00 90.38 101 LEU A O 1
ATOM 755 N N . ASP A 1 102 ? 8.078 -8.401 -13.444 1.00 91.81 102 ASP A N 1
ATOM 756 C CA . ASP A 1 102 ? 6.639 -8.717 -13.447 1.00 91.81 102 ASP A CA 1
ATOM 757 C C . ASP A 1 102 ? 6.117 -8.881 -12.022 1.00 91.81 102 ASP A C 1
ATOM 759 O O . ASP A 1 102 ? 5.083 -8.313 -11.656 1.00 91.81 102 ASP A O 1
ATOM 763 N N . ARG A 1 103 ? 6.876 -9.596 -11.186 1.00 91.56 103 ARG A N 1
ATOM 764 C CA . ARG A 1 103 ? 6.550 -9.753 -9.772 1.00 91.56 103 ARG A CA 1
ATOM 765 C C . ARG A 1 103 ? 6.616 -8.427 -9.020 1.00 91.56 103 ARG A C 1
ATOM 767 O O . ARG A 1 103 ? 5.747 -8.165 -8.190 1.00 91.56 103 ARG A O 1
ATOM 774 N N . ALA A 1 104 ? 7.594 -7.575 -9.333 1.00 91.69 104 ALA A N 1
ATOM 775 C CA . ALA A 1 104 ? 7.676 -6.232 -8.762 1.00 91.69 104 ALA A CA 1
ATOM 776 C C . ALA A 1 104 ? 6.420 -5.401 -9.076 1.00 91.69 104 ALA A C 1
ATOM 778 O O . ALA A 1 104 ? 5.842 -4.799 -8.173 1.00 91.69 104 ALA A O 1
ATOM 779 N N . LEU A 1 105 ? 5.944 -5.413 -10.328 1.00 93.12 105 LEU A N 1
ATOM 780 C CA . LEU A 1 105 ? 4.726 -4.695 -10.717 1.00 93.12 105 LEU A CA 1
ATOM 781 C C . LEU A 1 105 ? 3.472 -5.226 -10.015 1.00 93.12 105 LEU A C 1
ATOM 783 O O . LEU A 1 105 ? 2.610 -4.429 -9.649 1.00 93.12 105 LEU A O 1
ATOM 787 N N . ALA A 1 106 ? 3.352 -6.542 -9.825 1.00 94.25 106 ALA A N 1
ATOM 788 C CA . ALA A 1 106 ? 2.228 -7.126 -9.093 1.00 94.25 106 ALA A CA 1
ATOM 789 C C . ALA A 1 106 ? 2.196 -6.641 -7.633 1.00 94.25 106 ALA A C 1
ATOM 791 O O . ALA A 1 106 ? 1.177 -6.126 -7.175 1.00 94.25 106 ALA A O 1
ATOM 792 N N . LEU A 1 107 ? 3.338 -6.705 -6.942 1.00 93.44 107 LEU A N 1
ATOM 793 C CA . LEU A 1 107 ? 3.467 -6.252 -5.553 1.00 93.44 107 LEU A CA 1
ATOM 794 C C . LEU A 1 107 ? 3.216 -4.745 -5.398 1.00 93.44 107 LEU A C 1
ATOM 796 O O . LEU A 1 107 ? 2.558 -4.324 -4.447 1.00 93.44 107 LEU A O 1
ATOM 800 N N . LEU A 1 108 ? 3.695 -3.926 -6.341 1.00 92.94 108 LEU A N 1
ATOM 801 C CA . LEU A 1 108 ? 3.456 -2.479 -6.326 1.00 92.94 108 LEU A CA 1
ATOM 802 C C . LEU A 1 108 ? 1.984 -2.127 -6.563 1.00 92.94 108 LEU A C 1
ATOM 804 O O . LEU A 1 108 ? 1.489 -1.192 -5.941 1.00 92.94 108 LEU A O 1
ATOM 808 N N . LYS A 1 109 ? 1.267 -2.884 -7.404 1.00 93.62 109 LYS A N 1
ATOM 809 C CA . LYS A 1 109 ? -0.183 -2.710 -7.596 1.00 93.62 109 LYS A CA 1
ATOM 810 C C . LYS A 1 109 ? -0.971 -3.048 -6.333 1.00 93.62 109 LYS A C 1
ATOM 812 O O . LYS A 1 109 ? -1.871 -2.298 -5.971 1.00 93.62 109 LYS A O 1
ATOM 817 N N . GLU A 1 110 ? -0.617 -4.132 -5.644 1.00 92.69 110 GLU A N 1
ATOM 818 C CA . GLU A 1 110 ? -1.230 -4.475 -4.354 1.00 92.69 110 GLU A CA 1
ATOM 819 C C . GLU A 1 110 ? -0.940 -3.408 -3.288 1.00 92.69 110 GLU A C 1
ATOM 821 O O . GLU A 1 110 ? -1.835 -3.012 -2.544 1.00 92.69 110 GLU A O 1
ATOM 826 N N . SER A 1 111 ? 0.299 -2.902 -3.237 1.00 91.25 111 SER A N 1
ATOM 827 C CA . SER A 1 111 ? 0.677 -1.795 -2.349 1.00 91.25 111 SER A CA 1
ATOM 828 C C . SER A 1 111 ? -0.136 -0.529 -2.639 1.00 91.25 111 SER A C 1
ATOM 830 O O . SER A 1 111 ? -0.662 0.089 -1.715 1.00 91.25 111 SER A O 1
ATOM 832 N N . LEU A 1 112 ? -0.285 -0.169 -3.917 1.00 92.06 112 LEU A N 1
ATOM 833 C CA . LEU A 1 112 ? -1.080 0.980 -4.344 1.00 92.06 112 LEU A CA 1
ATOM 834 C C . LEU A 1 112 ? -2.545 0.835 -3.917 1.00 92.06 112 LEU A C 1
ATOM 836 O O . LEU A 1 112 ? -3.094 1.756 -3.322 1.00 92.06 112 LEU A O 1
ATOM 840 N N . GLN A 1 113 ? -3.150 -0.331 -4.151 1.00 91.81 113 GLN A N 1
ATOM 841 C CA . GLN A 1 113 ? -4.535 -0.590 -3.764 1.00 91.81 113 GLN A CA 1
ATOM 842 C C . GLN A 1 113 ? -4.731 -0.492 -2.242 1.00 91.81 113 GLN A C 1
ATOM 844 O O . GLN A 1 113 ? -5.712 0.093 -1.786 1.00 91.81 113 GLN A O 1
ATOM 849 N N . GLY A 1 114 ? -3.788 -1.016 -1.450 1.00 88.94 114 GLY A N 1
ATOM 850 C CA . GLY A 1 114 ? -3.814 -0.888 0.009 1.00 88.94 114 GLY A CA 1
ATOM 851 C C . GLY A 1 114 ? -3.689 0.565 0.471 1.00 88.94 114 GLY A C 1
ATOM 852 O O . GLY A 1 114 ? -4.473 1.012 1.306 1.00 88.94 114 GLY A O 1
ATOM 853 N N . SER A 1 115 ? -2.763 1.323 -0.126 1.00 88.94 115 SER A N 1
ATOM 854 C CA . SER A 1 115 ? -2.589 2.759 0.133 1.00 88.94 115 SER A CA 1
ATOM 855 C C . SER A 1 115 ? -3.847 3.569 -0.217 1.00 88.94 115 SER A C 1
ATOM 857 O O . SER A 1 115 ? -4.242 4.449 0.543 1.00 88.94 115 SER A O 1
ATOM 859 N N . GLU A 1 116 ? -4.530 3.253 -1.321 1.00 89.19 116 GLU A N 1
ATOM 860 C CA . GLU A 1 116 ? -5.787 3.907 -1.716 1.00 89.19 116 GLU A CA 1
ATOM 861 C C . GLU A 1 116 ? -6.936 3.623 -0.745 1.00 89.19 116 GLU A C 1
ATOM 863 O O . GLU A 1 116 ? -7.693 4.533 -0.412 1.00 89.19 116 GLU A O 1
ATOM 868 N N . GLN A 1 117 ? -7.047 2.389 -0.247 1.00 88.19 117 GLN A N 1
ATOM 869 C CA . GLN A 1 117 ? -8.091 2.003 0.710 1.00 88.19 117 GLN A CA 1
ATOM 870 C C . GLN A 1 117 ? -7.979 2.747 2.044 1.00 88.19 117 GLN A C 1
ATOM 872 O O . GLN A 1 117 ? -8.999 3.075 2.649 1.00 88.19 117 GLN A O 1
ATOM 877 N N . ILE A 1 118 ? -6.755 3.016 2.503 1.00 87.19 118 ILE A N 1
ATOM 878 C CA . ILE A 1 118 ? -6.504 3.735 3.761 1.00 87.19 118 ILE A CA 1
ATOM 879 C C . ILE A 1 118 ? -6.352 5.252 3.576 1.00 87.19 118 ILE A C 1
ATOM 881 O O . ILE A 1 118 ? -6.203 5.967 4.564 1.00 87.19 118 ILE A O 1
ATOM 885 N N . GLY A 1 119 ? -6.378 5.749 2.334 1.00 87.50 119 GLY A N 1
ATOM 886 C CA . GLY A 1 119 ? -6.155 7.164 2.025 1.00 87.50 119 GLY A CA 1
ATOM 887 C C . GLY A 1 119 ? -4.707 7.633 2.223 1.00 87.50 119 GLY A C 1
ATOM 888 O O . GLY A 1 119 ? -4.477 8.818 2.456 1.00 87.50 119 GLY A O 1
ATOM 889 N N . ASP A 1 120 ? -3.722 6.733 2.140 1.00 87.94 120 ASP A N 1
ATOM 890 C CA . ASP A 1 120 ? -2.299 7.066 2.251 1.00 87.94 120 ASP A CA 1
ATOM 891 C C . ASP A 1 120 ? -1.760 7.612 0.920 1.00 87.94 120 ASP A C 1
ATOM 893 O O . ASP A 1 120 ? -1.315 6.882 0.029 1.00 87.94 120 ASP A O 1
ATOM 897 N N . ILE A 1 121 ? -1.812 8.937 0.789 1.00 88.44 121 ILE A N 1
ATOM 898 C CA . ILE A 1 121 ? -1.356 9.661 -0.403 1.00 88.44 121 ILE A CA 1
ATOM 899 C C . ILE A 1 121 ? 0.166 9.512 -0.591 1.00 88.44 121 ILE A C 1
ATOM 901 O O . ILE A 1 121 ? 0.637 9.415 -1.727 1.00 88.44 121 ILE A O 1
ATOM 905 N N . GLU A 1 122 ? 0.943 9.438 0.498 1.00 87.88 122 GLU A N 1
ATOM 906 C CA . GLU A 1 122 ? 2.400 9.253 0.436 1.00 87.88 122 GLU A CA 1
ATOM 907 C C . GLU A 1 122 ? 2.751 7.855 -0.092 1.00 87.88 122 GLU A C 1
ATOM 909 O O . GLU A 1 122 ? 3.550 7.728 -1.027 1.00 87.88 122 GLU A O 1
ATOM 914 N N . GLY A 1 123 ? 2.104 6.817 0.450 1.00 88.44 123 GLY A N 1
ATOM 915 C CA . GLY A 1 123 ? 2.252 5.428 0.004 1.00 88.44 123 GLY A CA 1
ATOM 916 C C . GLY A 1 123 ? 1.848 5.226 -1.460 1.00 88.44 123 GLY A C 1
ATOM 917 O O . GLY A 1 123 ? 2.556 4.553 -2.224 1.00 88.44 123 GLY A O 1
ATOM 918 N N . LYS A 1 124 ? 0.773 5.897 -1.897 1.00 91.94 124 LYS A N 1
ATOM 919 C CA . LYS A 1 124 ? 0.341 5.916 -3.302 1.00 91.94 124 LYS A CA 1
ATOM 920 C C . LYS A 1 124 ? 1.398 6.546 -4.210 1.00 91.94 124 LYS A C 1
ATOM 922 O O . LYS A 1 124 ? 1.806 5.931 -5.196 1.00 91.94 124 LYS A O 1
ATOM 927 N N . ALA A 1 125 ? 1.880 7.742 -3.873 1.00 91.50 125 ALA A N 1
ATOM 928 C CA . ALA A 1 125 ? 2.878 8.441 -4.676 1.00 91.50 125 ALA A CA 1
ATOM 929 C C . ALA A 1 125 ? 4.196 7.653 -4.777 1.00 91.50 125 ALA A C 1
ATOM 931 O O . ALA A 1 125 ? 4.794 7.598 -5.856 1.00 91.50 125 ALA A O 1
ATOM 932 N N . ALA A 1 126 ? 4.636 7.022 -3.682 1.00 90.62 126 ALA A N 1
ATOM 933 C CA . ALA A 1 126 ? 5.816 6.160 -3.663 1.00 90.62 126 ALA A CA 1
ATOM 934 C C . ALA A 1 126 ? 5.639 4.921 -4.558 1.00 90.62 126 ALA A C 1
ATOM 936 O O . ALA A 1 126 ? 6.513 4.628 -5.377 1.00 90.62 126 ALA A O 1
ATOM 937 N N . SER A 1 127 ? 4.493 4.239 -4.464 1.00 92.38 127 SER A N 1
ATOM 938 C CA . SER A 1 127 ? 4.192 3.057 -5.282 1.00 92.38 127 SER A CA 1
ATOM 939 C C . SER A 1 127 ? 4.164 3.394 -6.781 1.00 92.38 127 SER A C 1
ATOM 941 O O . SER A 1 127 ? 4.805 2.702 -7.571 1.00 92.38 127 SER A O 1
ATOM 943 N N . LEU A 1 128 ? 3.524 4.504 -7.177 1.00 94.06 128 LEU A N 1
ATOM 944 C CA . LEU A 1 128 ? 3.511 4.991 -8.568 1.00 94.06 128 LEU A CA 1
ATOM 945 C C . LEU A 1 128 ? 4.914 5.328 -9.084 1.00 94.06 128 LEU A C 1
ATOM 947 O O . LEU A 1 128 ? 5.270 4.967 -10.206 1.00 94.06 128 LEU A O 1
ATOM 951 N N . HIS A 1 129 ? 5.729 5.981 -8.252 1.00 92.88 129 HIS A N 1
ATOM 952 C CA . HIS A 1 129 ? 7.109 6.316 -8.595 1.00 92.88 129 HIS A CA 1
ATOM 953 C C . HIS A 1 129 ? 7.940 5.059 -8.870 1.00 92.88 129 HIS A C 1
ATOM 955 O O . HIS A 1 129 ? 8.677 5.013 -9.854 1.00 92.88 129 HIS A O 1
ATOM 961 N N . GLN A 1 130 ? 7.800 4.021 -8.042 1.00 92.62 130 GLN A N 1
ATOM 962 C CA . GLN A 1 130 ? 8.520 2.772 -8.279 1.00 92.62 130 GLN A CA 1
ATOM 963 C C . GLN A 1 130 ? 7.992 1.997 -9.479 1.00 92.62 130 GLN A C 1
ATOM 965 O O . GLN A 1 130 ? 8.781 1.433 -10.232 1.00 92.62 130 GLN A O 1
ATOM 970 N N . MET A 1 131 ? 6.682 2.010 -9.731 1.00 94.00 131 MET A N 1
ATOM 971 C CA . MET A 1 131 ? 6.140 1.416 -10.956 1.00 94.00 131 MET A CA 1
ATOM 972 C C . MET A 1 131 ? 6.725 2.092 -12.198 1.00 94.00 131 MET A C 1
ATOM 974 O O . MET A 1 131 ? 7.107 1.400 -13.140 1.00 94.00 131 MET A O 1
ATOM 978 N N . ALA A 1 132 ? 6.867 3.420 -12.184 1.00 93.50 132 ALA A N 1
ATOM 979 C CA . ALA A 1 132 ? 7.527 4.159 -13.255 1.00 93.50 132 ALA A CA 1
ATOM 980 C C . ALA A 1 132 ? 8.992 3.727 -13.440 1.00 93.50 132 ALA A C 1
ATOM 982 O O . ALA A 1 132 ? 9.416 3.519 -14.573 1.00 93.50 132 ALA A O 1
ATOM 983 N N . GLN A 1 133 ? 9.751 3.501 -12.360 1.00 91.50 133 GLN A N 1
ATOM 984 C CA . GLN A 1 133 ? 11.114 2.955 -12.458 1.00 91.50 133 GLN A CA 1
ATOM 985 C C . GLN A 1 133 ? 11.143 1.562 -13.103 1.00 91.50 133 GLN A C 1
ATOM 987 O O . GLN A 1 133 ? 12.032 1.270 -13.903 1.00 91.50 133 GLN A O 1
ATOM 992 N N . VAL A 1 134 ? 10.160 0.706 -12.809 1.00 92.25 134 VAL A N 1
ATOM 993 C CA . VAL A 1 134 ? 10.057 -0.619 -13.439 1.00 92.25 134 VAL A CA 1
ATOM 994 C C . VAL A 1 134 ? 9.711 -0.525 -14.928 1.00 92.25 134 VAL A C 1
ATOM 996 O O . VAL A 1 134 ? 10.261 -1.266 -15.738 1.00 92.25 134 VAL A O 1
ATOM 999 N N . TYR A 1 135 ? 8.839 0.397 -15.333 1.00 92.94 135 TYR A N 1
ATOM 1000 C CA . TYR A 1 135 ? 8.578 0.621 -16.759 1.00 92.94 135 TYR A CA 1
ATOM 1001 C C . TYR A 1 135 ? 9.769 1.262 -17.478 1.00 92.94 135 TYR A C 1
ATOM 1003 O O . TYR A 1 135 ? 10.034 0.927 -18.633 1.00 92.94 135 TYR A O 1
ATOM 1011 N N . LEU A 1 136 ? 10.540 2.101 -16.783 1.00 91.88 136 LEU A N 1
ATOM 1012 C CA . LEU A 1 136 ? 11.770 2.682 -17.308 1.00 91.88 136 LEU A CA 1
ATOM 1013 C C . LEU A 1 136 ? 12.807 1.595 -17.607 1.00 91.88 136 LEU A C 1
ATOM 1015 O O . LEU A 1 136 ? 13.407 1.610 -18.679 1.00 91.88 136 LEU A O 1
ATOM 1019 N N . THR A 1 137 ? 12.983 0.621 -16.707 1.00 88.50 137 THR A N 1
ATOM 1020 C CA . THR A 1 137 ? 13.899 -0.511 -16.941 1.00 88.50 137 THR A CA 1
ATOM 1021 C C . THR A 1 137 ? 13.437 -1.428 -18.074 1.00 88.50 137 THR A C 1
ATOM 1023 O O . THR A 1 137 ? 14.274 -2.057 -18.717 1.00 88.50 137 THR A O 1
ATOM 1026 N N . ARG A 1 138 ? 12.134 -1.457 -18.384 1.00 89.12 138 ARG A N 1
ATOM 1027 C CA . ARG A 1 138 ? 11.569 -2.142 -19.564 1.00 89.12 138 ARG A CA 1
ATOM 1028 C C . ARG A 1 138 ? 11.672 -1.348 -20.867 1.00 89.12 138 ARG A C 1
ATOM 1030 O O . ARG A 1 138 ? 11.428 -1.912 -21.930 1.00 89.12 138 ARG A O 1
ATOM 1037 N N . GLY A 1 139 ? 12.011 -0.061 -20.804 1.00 90.62 139 GLY A N 1
ATOM 1038 C CA . GLY A 1 139 ? 12.030 0.834 -21.965 1.00 90.62 139 GLY A CA 1
ATOM 1039 C C . GLY A 1 139 ? 10.656 1.385 -22.369 1.00 90.62 139 GLY A C 1
ATOM 1040 O O . GLY A 1 139 ? 10.529 1.993 -23.429 1.00 90.62 139 GLY A O 1
ATOM 1041 N N . GLU A 1 140 ? 9.623 1.217 -21.538 1.00 92.50 140 GLU A N 1
ATOM 1042 C CA . GLU A 1 140 ? 8.272 1.739 -21.785 1.00 92.50 140 GLU A CA 1
ATOM 1043 C C . GLU A 1 140 ? 8.164 3.204 -21.323 1.00 92.50 140 GLU A C 1
ATOM 1045 O O . GLU A 1 140 ? 7.608 3.524 -20.265 1.00 92.50 140 GLU A O 1
ATOM 1050 N N . LEU A 1 141 ? 8.730 4.117 -22.116 1.00 89.38 141 LEU A N 1
ATOM 1051 C CA . LEU A 1 141 ? 8.865 5.535 -21.757 1.00 89.38 141 LEU A CA 1
ATOM 1052 C C . LEU A 1 141 ? 7.523 6.265 -21.605 1.00 89.38 141 LEU A C 1
ATOM 1054 O O . LEU A 1 141 ? 7.364 7.033 -20.657 1.00 89.38 141 LEU A O 1
ATOM 1058 N N . ASP A 1 142 ? 6.541 5.985 -22.464 1.00 91.75 142 ASP A N 1
ATOM 1059 C CA . ASP A 1 142 ? 5.227 6.646 -22.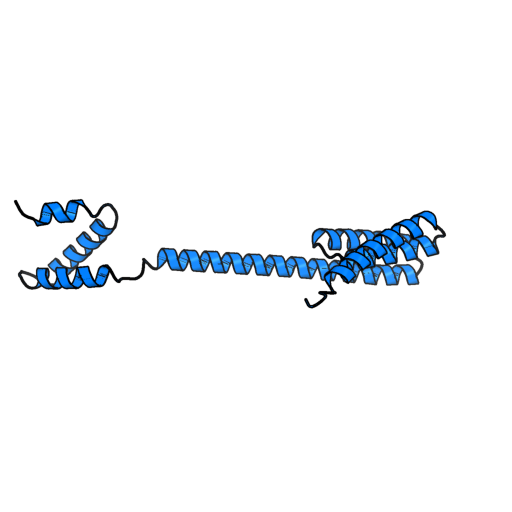405 1.00 91.75 142 ASP A CA 1
ATOM 1060 C C . ASP A 1 142 ? 4.511 6.367 -21.075 1.00 91.75 142 ASP A C 1
ATOM 1062 O O . ASP A 1 142 ? 3.996 7.275 -20.420 1.00 91.75 142 ASP A O 1
ATOM 1066 N N . ARG A 1 143 ? 4.540 5.105 -20.623 1.00 89.88 143 ARG A N 1
ATOM 1067 C CA . ARG A 1 143 ? 3.962 4.705 -19.331 1.00 89.88 143 ARG A CA 1
ATOM 1068 C C . ARG A 1 143 ? 4.745 5.271 -18.155 1.00 89.88 143 ARG A C 1
ATOM 1070 O O . ARG A 1 143 ? 4.150 5.679 -17.162 1.00 89.88 143 ARG A O 1
ATOM 1077 N N . THR A 1 144 ? 6.068 5.315 -18.278 1.00 91.81 144 THR A N 1
ATOM 1078 C CA . THR A 1 144 ? 6.954 5.887 -17.260 1.00 91.81 144 THR A CA 1
ATOM 1079 C C . THR A 1 144 ? 6.623 7.355 -17.003 1.00 91.81 144 THR A C 1
ATOM 1081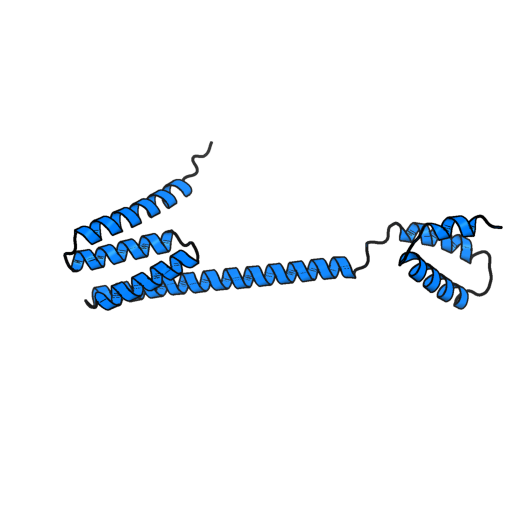 O O . THR A 1 144 ? 6.450 7.755 -15.853 1.00 91.81 144 THR A O 1
ATOM 1084 N N . LEU A 1 145 ? 6.496 8.155 -18.067 1.00 92.56 145 LEU A N 1
ATOM 1085 C CA . LEU A 1 145 ? 6.190 9.581 -17.959 1.00 92.56 145 LEU A CA 1
ATOM 1086 C C . LEU A 1 145 ? 4.826 9.824 -17.314 1.00 92.56 145 LEU A C 1
ATOM 1088 O O . LEU A 1 145 ? 4.735 10.645 -16.404 1.00 92.56 145 LEU A O 1
ATOM 1092 N N . ALA A 1 146 ? 3.797 9.082 -17.730 1.00 94.06 146 ALA A N 1
ATOM 1093 C CA . ALA A 1 146 ? 2.460 9.200 -17.153 1.00 94.06 146 ALA A CA 1
ATOM 1094 C C . ALA A 1 146 ? 2.462 8.923 -15.637 1.00 94.06 146 ALA A C 1
ATOM 1096 O O . ALA A 1 146 ? 1.943 9.718 -14.855 1.00 94.06 146 ALA A O 1
ATOM 1097 N N . LEU A 1 147 ? 3.114 7.837 -15.206 1.00 93.19 147 LEU A N 1
ATOM 1098 C CA . LEU A 1 147 ? 3.179 7.455 -13.791 1.00 93.19 147 LEU A CA 1
ATOM 1099 C C . LEU A 1 147 ? 4.022 8.421 -12.950 1.00 93.19 147 LEU A C 1
ATOM 1101 O O . LEU A 1 147 ? 3.682 8.699 -11.798 1.00 93.19 147 LEU A O 1
ATOM 1105 N N . TYR A 1 148 ? 5.108 8.967 -13.505 1.00 92.00 148 TYR A N 1
ATOM 1106 C CA . TYR A 1 148 ? 5.881 9.995 -12.811 1.00 92.00 148 TYR A CA 1
ATOM 1107 C C . TYR A 1 148 ? 5.115 11.302 -12.663 1.00 92.00 148 TYR A C 1
ATOM 1109 O O . TYR A 1 148 ? 5.202 11.916 -11.601 1.00 92.00 148 TYR A O 1
ATOM 1117 N N . GLN A 1 149 ? 4.360 11.716 -13.681 1.00 92.94 149 GLN A N 1
ATOM 1118 C CA . GLN A 1 149 ? 3.512 12.903 -13.591 1.00 92.94 149 GLN A CA 1
ATOM 1119 C C . GLN A 1 149 ? 2.448 12.739 -12.506 1.00 92.94 149 GLN A C 1
ATOM 1121 O O . GLN A 1 149 ? 2.288 13.634 -11.680 1.00 92.94 149 GLN A O 1
ATOM 1126 N N . GLU A 1 150 ? 1.787 11.582 -12.444 1.00 93.19 150 GLU A N 1
ATOM 1127 C CA . GLU A 1 150 ? 0.796 11.298 -11.403 1.00 93.19 150 GLU A CA 1
ATOM 1128 C C . GLU A 1 150 ? 1.429 11.301 -9.999 1.00 93.19 150 GLU A C 1
ATOM 1130 O O . GLU A 1 150 ? 0.936 11.961 -9.085 1.00 93.19 150 GLU A O 1
ATOM 1135 N N . SER A 1 151 ? 2.577 10.635 -9.827 1.00 91.50 151 SER A N 1
ATOM 1136 C CA . SER A 1 151 ? 3.321 10.635 -8.559 1.00 91.50 151 SER A CA 1
ATOM 1137 C C . SER A 1 151 ? 3.745 12.044 -8.126 1.00 91.50 151 SER A C 1
ATOM 1139 O O . SER A 1 151 ? 3.676 12.384 -6.943 1.00 91.50 151 SER A O 1
ATOM 1141 N N . LEU A 1 152 ? 4.178 12.875 -9.077 1.00 90.81 152 LEU A N 1
ATOM 1142 C CA . LEU A 1 152 ? 4.620 14.240 -8.820 1.00 90.81 152 LEU A CA 1
ATOM 1143 C C . LEU A 1 152 ? 3.450 15.137 -8.412 1.00 90.81 152 LEU A C 1
ATOM 1145 O O . LEU A 1 152 ? 3.562 15.821 -7.399 1.00 90.81 152 LEU A O 1
ATOM 1149 N N . GLN A 1 153 ? 2.312 15.055 -9.105 1.00 91.56 153 GLN A N 1
ATOM 1150 C CA . GLN A 1 153 ? 1.097 15.789 -8.733 1.00 91.56 153 GLN A CA 1
ATOM 1151 C C . GLN A 1 153 ? 0.642 15.458 -7.305 1.00 91.56 153 GLN A C 1
ATOM 1153 O O . GLN A 1 153 ? 0.289 16.354 -6.540 1.00 91.56 153 GLN A O 1
ATOM 1158 N N . LEU A 1 154 ? 0.698 14.183 -6.907 1.00 89.38 154 LEU A N 1
ATOM 1159 C CA . LEU A 1 154 ? 0.362 13.775 -5.539 1.00 89.38 154 LEU A CA 1
ATOM 1160 C C . LEU A 1 154 ? 1.364 14.325 -4.512 1.00 89.38 154 LEU A C 1
ATOM 1162 O O . LEU A 1 154 ? 0.965 14.810 -3.454 1.00 89.38 154 LEU A O 1
ATOM 1166 N N . LYS A 1 155 ? 2.667 14.301 -4.821 1.00 85.62 155 LYS A N 1
ATOM 1167 C CA . LYS A 1 155 ? 3.702 14.889 -3.953 1.00 85.62 155 LYS A CA 1
ATOM 1168 C C . LYS A 1 155 ? 3.554 16.402 -3.813 1.00 85.62 155 LYS A C 1
ATOM 1170 O O . LYS A 1 155 ? 3.775 16.923 -2.723 1.00 85.62 155 LYS A O 1
ATOM 1175 N N . GLU A 1 156 ? 3.164 17.098 -4.876 1.00 86.06 156 GLU A N 1
ATOM 1176 C CA . GLU A 1 156 ? 2.873 18.534 -4.843 1.00 86.06 156 GLU A CA 1
ATOM 1177 C C . GLU A 1 156 ? 1.658 18.843 -3.966 1.00 86.06 156 GLU A C 1
ATOM 1179 O O . GLU A 1 156 ? 1.722 19.761 -3.151 1.00 86.06 156 GLU A O 1
ATOM 1184 N N . GLN A 1 157 ? 0.589 18.041 -4.045 1.00 83.62 157 GLN A N 1
ATOM 1185 C CA . GLN A 1 157 ? -0.565 18.172 -3.147 1.00 83.62 157 GLN A CA 1
ATOM 1186 C C . GLN A 1 157 ? -0.148 18.033 -1.675 1.00 83.62 157 GLN A C 1
ATOM 1188 O O . GLN A 1 157 ? -0.497 18.881 -0.852 1.00 83.62 157 GLN A O 1
ATOM 1193 N N . ILE A 1 158 ? 0.668 17.024 -1.346 1.00 79.00 158 ILE A N 1
ATOM 1194 C CA . ILE A 1 158 ? 1.202 16.833 0.012 1.00 79.00 158 ILE A CA 1
ATOM 1195 C C . ILE A 1 158 ? 2.074 18.029 0.428 1.00 79.00 158 ILE A C 1
ATOM 1197 O O . ILE A 1 158 ? 1.894 18.581 1.514 1.00 79.00 158 ILE A O 1
ATOM 1201 N N . GLY A 1 159 ? 2.988 18.471 -0.440 1.00 69.00 159 GLY A N 1
ATOM 1202 C CA . GLY A 1 159 ? 3.880 19.605 -0.186 1.00 69.00 159 GLY A CA 1
ATOM 1203 C C . GLY A 1 159 ? 3.138 20.924 0.050 1.00 69.00 159 GLY A C 1
ATOM 1204 O O . GLY A 1 159 ? 3.482 21.655 0.979 1.00 69.00 159 GLY A O 1
ATOM 1205 N N . CYS A 1 160 ? 2.077 21.193 -0.715 1.00 59.91 160 CYS A N 1
ATOM 1206 C CA . CYS A 1 160 ? 1.209 22.355 -0.519 1.00 59.91 160 CYS A CA 1
ATOM 1207 C C . CYS A 1 160 ? 0.409 22.278 0.786 1.00 59.91 160 CYS A C 1
ATOM 1209 O O . CYS A 1 160 ? 0.273 23.290 1.465 1.00 59.91 160 CYS A O 1
ATOM 1211 N N . THR A 1 161 ? -0.087 21.101 1.181 1.00 59.66 161 THR A N 1
ATOM 1212 C CA . THR A 1 161 ? -0.793 20.952 2.471 1.00 59.66 161 THR A CA 1
ATOM 1213 C C . THR A 1 161 ? 0.132 21.055 3.686 1.00 59.66 161 THR A C 1
ATOM 1215 O O . THR A 1 161 ? -0.298 21.491 4.752 1.00 59.66 161 THR A O 1
ATOM 1218 N N . ARG A 1 162 ? 1.411 20.685 3.539 1.00 56.47 162 ARG A N 1
ATOM 1219 C CA . ARG A 1 162 ? 2.408 20.698 4.620 1.00 56.47 162 ARG A CA 1
ATOM 1220 C C . ARG A 1 162 ? 3.035 22.074 4.863 1.00 56.47 162 ARG A C 1
ATOM 1222 O O . ARG A 1 162 ? 3.662 22.255 5.905 1.00 56.47 162 ARG A O 1
ATOM 1229 N N . TRP A 1 163 ? 2.872 23.031 3.949 1.00 39.94 163 TRP A N 1
ATOM 1230 C CA . TRP A 1 163 ? 3.314 24.416 4.128 1.00 39.94 163 TRP A CA 1
ATOM 1231 C C . TRP A 1 163 ? 2.137 25.314 4.542 1.00 39.94 163 TRP A C 1
ATOM 1233 O O . TRP A 1 163 ? 1.532 25.965 3.687 1.00 39.94 163 TRP A O 1
ATOM 1243 N N . PRO A 1 164 ? 1.785 25.407 5.840 1.00 50.53 164 PRO A N 1
ATOM 1244 C CA . PRO A 1 164 ? 0.998 26.534 6.294 1.00 50.53 164 PRO A CA 1
ATOM 1245 C C . PRO A 1 164 ? 1.912 27.757 6.222 1.00 50.53 164 PRO A C 1
ATOM 1247 O O . PRO A 1 164 ? 2.899 27.859 6.948 1.00 50.53 164 PRO A O 1
ATOM 1250 N N . ILE A 1 165 ? 1.603 28.683 5.320 1.00 51.34 165 ILE A N 1
ATOM 1251 C CA . ILE A 1 165 ? 2.131 30.041 5.414 1.00 51.34 165 ILE A CA 1
ATOM 1252 C C . ILE A 1 165 ? 1.542 30.595 6.724 1.00 5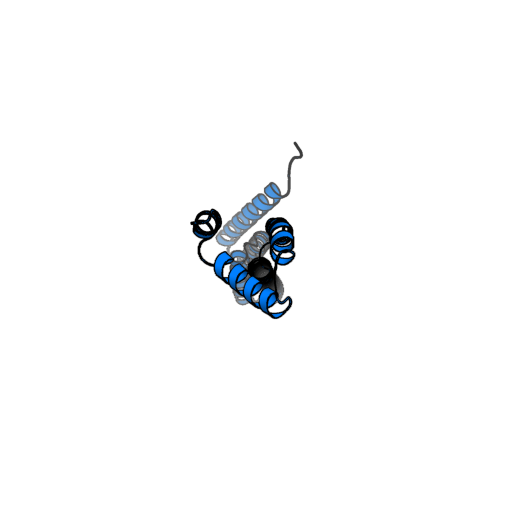1.34 165 ILE A C 1
ATOM 1254 O O . ILE A 1 165 ? 0.314 30.653 6.821 1.00 51.34 165 ILE A O 1
ATOM 1258 N N . PRO A 1 166 ? 2.341 30.928 7.755 1.00 51.09 166 PRO A N 1
ATOM 1259 C CA . PRO A 1 166 ? 1.791 31.581 8.933 1.00 5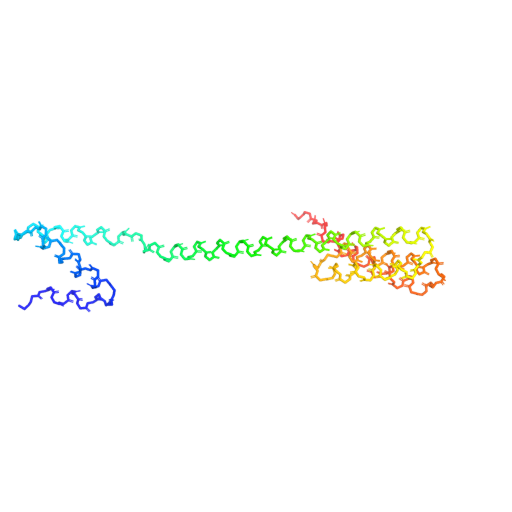1.09 166 PRO A CA 1
ATOM 1260 C C . PRO A 1 166 ? 1.268 32.956 8.501 1.00 51.09 166 PRO A C 1
ATOM 1262 O O . PRO A 1 166 ? 2.037 33.778 8.001 1.00 51.09 166 PRO A O 1
ATOM 1265 N N . THR A 1 167 ? -0.045 33.157 8.619 1.00 59.62 167 THR A N 1
ATOM 1266 C CA . THR A 1 167 ? -0.698 34.471 8.504 1.00 59.62 167 THR A CA 1
ATOM 1267 C C . THR A 1 167 ? -0.468 35.296 9.753 1.00 59.62 167 THR A C 1
ATOM 1269 O O . THR A 1 167 ? -0.598 34.698 10.848 1.00 59.62 167 THR A O 1
#

Radius of gyration: 34.91 Å; chains: 1; bounding box: 78×44×85 Å